Protein AF-A0A5N6T576-F1 (afdb_monomer_lite)

Foldseek 3Di:
DQWKKKKFWDPPCPVVCLVPAAFRWPADPRGDIAIAQDKDKTFTDHRDAFFKWKFKAADDDDDPPGGGTQGPRHGSPRMDIGHHHSPDDAGQWIKIKMADPVDRVRIDIIIIGMDIDRPDDDDDDDDDDDDDDDDDDDDDDDDDDDDDDDDDDDDDDDDDDDDDDDDDDDDDD

pLDDT: mean 70.19, std 22.9, range [29.81, 97.81]

Organism: Aspergillus pseudotamarii (NCBI:txid132259)

Radius of gyration: 26.58 Å; chains: 1; bounding box: 68×55×75 Å

Structure (mmCIF, N/CA/C/O backbone):
data_AF-A0A5N6T576-F1
#
_entry.id   AF-A0A5N6T576-F1
#
loop_
_atom_site.group_PDB
_atom_site.id
_atom_site.type_symbol
_atom_site.label_atom_id
_atom_site.label_alt_id
_atom_site.label_comp_id
_atom_site.label_asym_id
_atom_site.label_entity_id
_atom_site.label_seq_id
_atom_site.pdbx_PDB_ins_code
_atom_site.Cartn_x
_atom_site.Cartn_y
_atom_site.Cartn_z
_atom_site.occupancy
_atom_site.B_iso_or_equiv
_atom_site.auth_seq_id
_atom_site.auth_comp_id
_atom_site.auth_asym_id
_atom_site.auth_atom_id
_atom_site.pdbx_PDB_model_num
ATOM 1 N N . MET A 1 1 ? -21.303 -3.692 16.962 1.00 51.97 1 MET A N 1
ATOM 2 C CA . MET A 1 1 ? -20.398 -2.566 17.290 1.00 51.97 1 MET A CA 1
ATOM 3 C C . MET A 1 1 ? -19.425 -2.438 16.129 1.00 51.97 1 MET A C 1
ATOM 5 O O . MET A 1 1 ? -19.018 -3.479 15.629 1.00 51.97 1 MET A O 1
ATOM 9 N N . ARG A 1 2 ? -19.101 -1.227 15.664 1.00 56.03 2 ARG A N 1
ATOM 10 C CA . ARG A 1 2 ? -17.997 -1.011 14.716 1.00 56.03 2 ARG A CA 1
ATOM 11 C C . ARG A 1 2 ? -16.812 -0.539 15.555 1.00 56.03 2 ARG A C 1
ATOM 13 O O . ARG A 1 2 ? -16.940 0.480 16.224 1.00 56.03 2 ARG A O 1
ATOM 20 N N . SER A 1 3 ? -15.733 -1.312 15.598 1.00 61.41 3 SER A N 1
ATOM 21 C CA . SER A 1 3 ? -14.489 -0.869 16.229 1.00 61.41 3 SER A CA 1
ATOM 22 C C . SER A 1 3 ? -13.732 -0.035 15.208 1.00 61.41 3 SER A C 1
ATOM 24 O O . SER A 1 3 ? -13.506 -0.521 14.104 1.00 61.41 3 SER A O 1
ATOM 26 N N . VAL A 1 4 ? -13.369 1.197 15.558 1.00 69.38 4 VAL A N 1
ATOM 27 C CA . VAL A 1 4 ? -12.558 2.044 14.680 1.00 69.38 4 VAL A CA 1
ATOM 28 C C . VAL A 1 4 ? -11.088 1.778 14.978 1.00 69.38 4 VAL A C 1
ATOM 30 O O . VAL A 1 4 ? -10.667 1.765 16.141 1.00 69.38 4 VAL A O 1
ATOM 33 N N . PHE A 1 5 ? -10.321 1.516 13.926 1.00 80.88 5 PHE A N 1
ATOM 34 C CA . PHE A 1 5 ? -8.906 1.199 14.009 1.00 80.88 5 PHE A CA 1
ATOM 35 C C . PHE A 1 5 ? -8.109 2.177 13.152 1.00 80.88 5 PHE A C 1
ATOM 37 O O . PHE A 1 5 ? -8.369 2.314 11.955 1.00 80.88 5 PHE A O 1
ATOM 44 N N . TYR A 1 6 ? -7.136 2.827 13.788 1.00 82.62 6 TYR A N 1
ATOM 4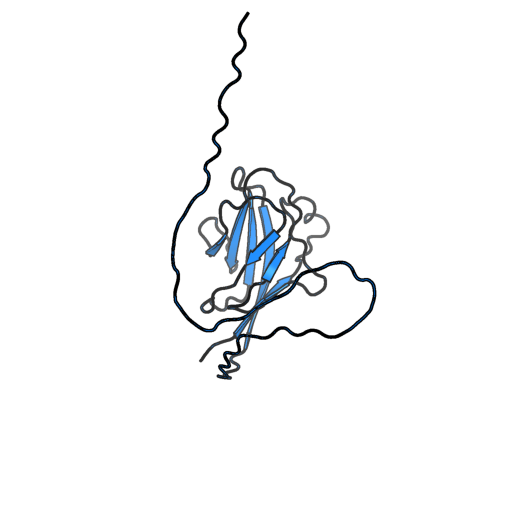5 C CA . TYR A 1 6 ? -6.216 3.758 13.160 1.00 82.62 6 TYR A CA 1
ATOM 46 C C . TYR A 1 6 ? -4.833 3.128 13.040 1.00 82.62 6 TYR A C 1
ATOM 48 O O . TYR A 1 6 ? -4.267 2.646 14.025 1.00 82.62 6 TYR A O 1
ATOM 56 N N . LEU A 1 7 ? -4.279 3.169 11.833 1.00 83.81 7 LEU A N 1
ATOM 57 C CA . LEU A 1 7 ? -2.895 2.801 11.552 1.00 83.81 7 LEU A CA 1
ATOM 58 C C . LEU A 1 7 ? -2.126 4.084 11.231 1.00 83.81 7 LEU A C 1
ATOM 60 O O . LEU A 1 7 ? -2.539 4.831 10.346 1.00 83.81 7 LEU A O 1
ATOM 64 N N . THR A 1 8 ? -1.042 4.362 11.957 1.00 86.19 8 THR A N 1
ATOM 65 C CA . THR A 1 8 ? -0.236 5.580 11.784 1.00 86.19 8 THR A CA 1
ATOM 66 C C . THR A 1 8 ? 1.151 5.238 11.249 1.00 86.19 8 THR A C 1
ATOM 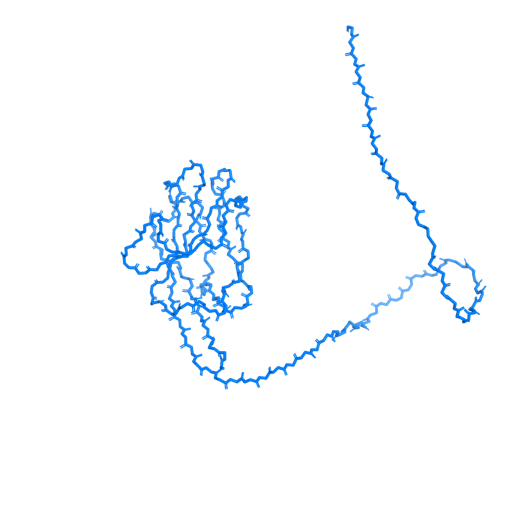68 O O . THR A 1 8 ? 1.982 4.699 11.977 1.00 86.19 8 THR A O 1
ATOM 71 N N . LEU A 1 9 ? 1.391 5.506 9.960 1.00 81.56 9 LEU A N 1
ATOM 72 C CA . LEU A 1 9 ? 2.644 5.191 9.259 1.00 81.56 9 LEU A CA 1
ATOM 73 C C . LEU A 1 9 ? 3.623 6.362 9.381 1.00 81.56 9 LEU A C 1
ATOM 75 O O . LEU A 1 9 ? 3.346 7.458 8.890 1.00 81.56 9 LEU A O 1
ATOM 79 N N . SER A 1 10 ? 4.777 6.106 9.991 1.00 75.88 10 SER A N 1
ATOM 80 C CA . SER A 1 10 ? 5.816 7.106 10.247 1.00 75.88 10 SER A CA 1
ATOM 81 C C . SER A 1 10 ? 7.075 6.814 9.437 1.00 75.88 10 SER A C 1
ATOM 83 O O . SER A 1 10 ? 7.440 5.657 9.222 1.00 75.88 10 SER A O 1
ATOM 85 N N . ALA A 1 11 ? 7.795 7.866 9.043 1.00 62.62 11 ALA A N 1
ATOM 86 C CA . ALA A 1 11 ? 9.124 7.720 8.465 1.00 62.62 11 ALA A CA 1
ATOM 87 C C . ALA A 1 11 ? 10.101 7.229 9.540 1.00 62.62 11 ALA A C 1
ATOM 89 O O . ALA A 1 11 ? 10.589 8.018 10.353 1.00 62.62 11 ALA A O 1
ATOM 90 N N . LEU A 1 12 ? 10.431 5.936 9.526 1.00 55.72 12 LEU A N 1
ATOM 91 C CA . LEU A 1 12 ? 11.568 5.417 10.282 1.00 55.72 12 LEU A CA 1
ATOM 92 C C . LEU A 1 12 ? 12.857 5.816 9.551 1.00 55.72 12 LEU A C 1
ATOM 94 O O . LEU A 1 12 ? 13.463 5.029 8.828 1.00 55.72 12 LEU A O 1
ATOM 98 N N . ALA A 1 13 ? 13.212 7.095 9.676 1.00 43.12 13 ALA A N 1
ATOM 99 C CA . ALA A 1 13 ? 14.240 7.750 8.882 1.00 43.12 13 ALA A CA 1
ATOM 100 C C . ALA A 1 13 ? 15.643 7.202 9.190 1.00 43.12 13 ALA A C 1
ATOM 102 O O . ALA A 1 13 ? 16.393 7.748 10.002 1.00 43.12 13 ALA A O 1
ATOM 103 N N . SER A 1 14 ? 16.033 6.143 8.481 1.00 40.00 14 SER A N 1
ATOM 104 C CA . SER A 1 14 ? 17.421 5.712 8.353 1.00 40.00 14 SER A CA 1
ATOM 105 C C . SER A 1 14 ? 18.179 6.756 7.521 1.00 40.00 14 SER A C 1
ATOM 107 O O . SER A 1 14 ? 18.375 6.611 6.318 1.00 40.00 14 SER A O 1
ATOM 109 N N . LEU A 1 15 ? 18.588 7.849 8.174 1.00 37.47 15 LEU A N 1
ATOM 110 C CA . LEU A 1 15 ? 19.042 9.126 7.588 1.00 37.47 15 LEU A CA 1
ATOM 111 C C . LEU A 1 15 ? 20.341 9.066 6.739 1.00 37.47 15 LEU A C 1
ATOM 113 O O . LEU A 1 15 ? 20.875 10.095 6.343 1.00 37.47 15 LEU A O 1
ATOM 117 N N . ALA A 1 16 ? 20.835 7.867 6.427 1.00 34.19 16 ALA A N 1
ATOM 118 C CA . ALA A 1 16 ? 21.898 7.610 5.450 1.00 34.19 16 ALA A CA 1
ATOM 119 C C . ALA A 1 16 ? 21.636 6.380 4.542 1.00 34.19 16 ALA A C 1
ATOM 121 O O . ALA A 1 16 ? 22.499 6.019 3.750 1.00 34.19 16 ALA A O 1
ATOM 122 N N . ALA A 1 17 ? 20.470 5.726 4.653 1.00 36.53 17 ALA A N 1
ATOM 123 C CA . ALA A 1 17 ? 20.112 4.506 3.916 1.00 36.53 17 ALA A CA 1
ATOM 124 C C . ALA A 1 17 ? 18.709 4.555 3.274 1.00 36.53 17 ALA A C 1
ATOM 126 O O . ALA A 1 17 ? 18.489 3.902 2.260 1.00 36.53 17 ALA A O 1
ATOM 127 N N . ALA A 1 18 ? 17.780 5.381 3.767 1.00 42.25 18 ALA A N 1
ATOM 128 C CA . ALA A 1 18 ? 16.469 5.593 3.135 1.00 42.25 18 ALA A CA 1
ATOM 129 C C . ALA A 1 18 ? 16.553 6.183 1.707 1.00 42.25 18 ALA A C 1
ATOM 131 O O . ALA A 1 18 ? 15.582 6.126 0.964 1.00 42.25 18 ALA A O 1
ATOM 132 N N . ALA A 1 19 ? 17.718 6.716 1.316 1.00 46.34 19 ALA A N 1
ATOM 133 C CA . ALA A 1 19 ? 18.026 7.169 -0.042 1.00 46.34 19 ALA A CA 1
ATOM 134 C C . ALA A 1 19 ? 18.679 6.084 -0.935 1.00 46.34 19 ALA A C 1
ATOM 136 O O . ALA A 1 19 ? 19.093 6.397 -2.047 1.00 46.34 19 ALA A O 1
ATOM 137 N N . THR A 1 20 ? 18.813 4.837 -0.456 1.00 54.75 20 THR A N 1
ATOM 138 C CA . THR A 1 20 ? 19.364 3.701 -1.228 1.00 54.75 20 THR A CA 1
ATOM 139 C C . THR A 1 20 ? 18.387 2.535 -1.404 1.00 54.75 20 THR A C 1
ATOM 141 O O . THR A 1 20 ? 18.703 1.599 -2.134 1.00 54.75 20 THR A O 1
ATOM 144 N N . GLY A 1 21 ? 17.230 2.572 -0.734 1.00 69.00 21 GLY A N 1
ATOM 145 C CA . GLY A 1 21 ? 16.143 1.616 -0.940 1.00 69.00 21 GLY A CA 1
ATOM 146 C C . GLY A 1 21 ? 15.335 1.954 -2.192 1.00 69.00 21 GLY A C 1
ATOM 147 O O . GLY A 1 21 ? 15.138 3.125 -2.519 1.00 69.00 21 GLY A O 1
ATOM 148 N N . ALA A 1 22 ? 14.862 0.925 -2.889 1.00 86.25 22 ALA A N 1
ATOM 149 C CA . ALA A 1 22 ? 14.029 1.091 -4.070 1.00 86.25 22 ALA A CA 1
ATOM 150 C C . ALA A 1 22 ? 12.614 1.542 -3.692 1.00 86.25 22 ALA A C 1
ATOM 152 O O . ALA A 1 22 ? 12.019 1.012 -2.754 1.00 86.25 22 ALA A O 1
ATOM 153 N N . ASN A 1 23 ? 12.053 2.471 -4.463 1.00 91.69 23 ASN A N 1
ATOM 154 C CA . ASN A 1 23 ? 10.698 2.996 -4.301 1.00 91.69 23 ASN A CA 1
ATOM 155 C C . ASN A 1 23 ? 10.411 3.629 -2.915 1.00 91.69 23 ASN A C 1
ATOM 157 O O . ASN A 1 23 ? 9.487 3.199 -2.220 1.00 91.69 23 ASN A O 1
ATOM 161 N N . PRO A 1 24 ? 11.195 4.631 -2.464 1.00 91.25 24 PRO A N 1
ATOM 162 C CA . PRO A 1 24 ? 11.072 5.179 -1.116 1.00 91.25 24 PRO A CA 1
ATOM 163 C C . PRO A 1 24 ? 9.775 5.979 -0.916 1.00 91.25 24 PRO A C 1
ATOM 165 O O . PRO A 1 24 ? 9.473 6.913 -1.662 1.00 91.25 24 PRO A O 1
ATOM 168 N N . PHE A 1 25 ? 9.017 5.633 0.130 1.00 90.56 25 PHE A N 1
ATOM 169 C CA . PHE A 1 25 ? 7.748 6.282 0.478 1.00 90.56 25 PHE A CA 1
ATOM 170 C C . PHE A 1 25 ? 7.911 7.768 0.832 1.00 90.56 25 PHE A C 1
ATOM 172 O O . PHE A 1 25 ? 8.721 8.132 1.688 1.00 90.56 25 PHE A O 1
ATOM 179 N N . ASN A 1 26 ? 7.064 8.627 0.258 1.00 90.62 26 ASN A N 1
ATOM 180 C CA . ASN A 1 26 ? 6.970 10.031 0.648 1.00 90.62 26 ASN A CA 1
ATOM 181 C C . ASN A 1 26 ? 6.024 10.134 1.857 1.00 90.62 26 ASN A C 1
ATOM 183 O O . ASN A 1 26 ? 4.811 10.272 1.708 1.00 90.62 26 ASN A O 1
ATOM 187 N N . ILE A 1 27 ? 6.558 10.006 3.071 1.00 87.56 27 ILE A N 1
ATOM 188 C CA . ILE A 1 27 ? 5.761 10.150 4.297 1.00 87.56 27 ILE A CA 1
ATOM 189 C C . ILE A 1 27 ? 5.507 11.648 4.589 1.00 87.56 27 ILE A C 1
ATOM 191 O O . ILE A 1 27 ? 6.475 12.412 4.597 1.00 87.56 27 ILE A O 1
ATOM 195 N N . PRO A 1 28 ? 4.258 12.088 4.860 1.00 85.44 28 PRO A N 1
ATOM 196 C CA . PRO A 1 28 ? 3.965 13.454 5.309 1.00 85.44 28 PRO A CA 1
ATOM 197 C C . PRO A 1 28 ? 4.624 13.806 6.652 1.00 85.44 28 PRO A C 1
ATOM 199 O O . PRO A 1 28 ? 5.025 12.926 7.414 1.00 85.44 28 PRO A O 1
ATOM 202 N N . SER A 1 29 ? 4.678 15.098 6.988 1.00 83.62 29 SER A N 1
ATOM 203 C CA . SER A 1 29 ? 5.221 15.608 8.261 1.00 83.62 29 SER A CA 1
ATOM 204 C C . SER A 1 29 ? 4.549 15.011 9.505 1.00 83.62 29 SER A C 1
ATOM 206 O O . SER A 1 29 ? 5.204 14.744 10.509 1.00 83.62 29 SER A O 1
ATOM 208 N N . GLU A 1 30 ? 3.244 14.790 9.418 1.00 82.44 30 GLU A N 1
ATOM 209 C CA . GLU A 1 30 ? 2.362 14.198 10.421 1.00 82.44 30 GLU A CA 1
ATOM 210 C C . GLU A 1 30 ? 2.243 12.664 10.305 1.00 82.44 30 GLU A C 1
ATOM 212 O O . GLU A 1 30 ? 1.500 12.040 11.064 1.00 82.44 30 GLU A O 1
ATOM 217 N N . GLY A 1 31 ? 2.976 12.044 9.373 1.00 85.75 31 GLY A N 1
ATOM 218 C CA . GLY A 1 31 ? 2.778 10.652 8.973 1.00 85.75 31 GLY A CA 1
ATOM 219 C C . GLY A 1 31 ? 1.551 10.463 8.076 1.00 85.75 31 GLY A C 1
ATOM 220 O O . GLY A 1 31 ? 0.875 11.416 7.693 1.00 85.75 31 GLY A O 1
ATOM 221 N N . TYR A 1 32 ? 1.231 9.212 7.751 1.00 86.19 32 TYR A N 1
ATOM 222 C CA . TYR A 1 32 ? -0.109 8.868 7.263 1.00 86.19 32 TYR A CA 1
ATOM 223 C C . TYR A 1 32 ? -0.970 8.378 8.420 1.00 86.19 32 TYR A C 1
ATOM 225 O O . TYR A 1 32 ? -0.485 7.627 9.264 1.00 86.19 32 TYR A O 1
ATOM 233 N N . SER A 1 33 ? -2.258 8.715 8.405 1.00 89.25 33 SER A N 1
ATOM 234 C CA . SER A 1 33 ? -3.274 8.104 9.267 1.00 89.25 33 SER A CA 1
ATOM 235 C C . SER A 1 33 ? -4.312 7.401 8.399 1.00 89.25 33 SER A C 1
ATOM 237 O O . SER A 1 33 ? -4.984 8.054 7.608 1.00 89.25 33 SER A O 1
ATOM 239 N N . PHE A 1 34 ? -4.442 6.084 8.549 1.00 89.75 34 PHE A N 1
ATOM 240 C CA . PHE A 1 34 ? -5.431 5.271 7.840 1.00 89.75 34 PHE A CA 1
ATOM 241 C C . PHE A 1 34 ? -6.564 4.889 8.799 1.00 89.75 34 PHE A C 1
ATOM 243 O O . PHE A 1 34 ? -6.288 4.285 9.838 1.00 89.75 34 PHE A O 1
ATOM 250 N N . GLU A 1 35 ? -7.819 5.179 8.447 1.00 90.25 35 GLU A N 1
ATOM 251 C CA . GLU A 1 35 ? -9.002 4.676 9.163 1.00 90.25 35 GLU A CA 1
ATOM 252 C C . GLU A 1 35 ? -9.577 3.445 8.444 1.00 90.25 35 GLU A C 1
ATOM 254 O O . GLU A 1 35 ? -9.740 3.430 7.224 1.00 90.25 35 GLU A O 1
ATOM 259 N N . THR A 1 36 ? -9.893 2.379 9.182 1.00 89.25 36 THR A N 1
ATOM 260 C CA . THR A 1 36 ? -10.462 1.158 8.587 1.00 89.25 36 THR A CA 1
ATOM 261 C C . THR A 1 36 ? -11.835 1.381 7.959 1.00 89.25 36 THR A C 1
ATOM 263 O O . THR A 1 36 ? -12.809 1.653 8.661 1.00 89.25 36 THR A O 1
ATOM 266 N N . GLY A 1 37 ? -11.930 1.135 6.653 1.00 90.25 37 GLY A N 1
ATOM 267 C CA . GLY A 1 37 ? -13.111 1.383 5.828 1.00 90.25 37 GLY A CA 1
ATOM 268 C C . GLY A 1 37 ? -12.981 2.609 4.924 1.00 90.25 37 GLY A C 1
ATOM 269 O O . GLY A 1 37 ? -13.662 2.650 3.903 1.00 90.25 37 GLY A O 1
ATOM 270 N N . GLU A 1 38 ? -12.066 3.533 5.229 1.00 91.75 38 GLU A N 1
ATOM 271 C CA . GLU A 1 38 ? -11.853 4.761 4.459 1.00 91.75 38 GLU A CA 1
ATOM 272 C C . GLU A 1 38 ? -10.635 4.652 3.520 1.00 91.75 38 GLU A C 1
ATOM 274 O O . GLU A 1 38 ? -9.664 3.955 3.830 1.00 91.75 38 GLU A O 1
ATOM 279 N N . PRO A 1 39 ? -10.658 5.295 2.339 1.00 95.38 39 PRO A N 1
ATOM 280 C CA . PRO A 1 39 ? -9.517 5.334 1.432 1.00 95.38 39 PRO A CA 1
ATOM 281 C C . PRO A 1 39 ? -8.431 6.301 1.924 1.00 95.38 39 PRO A C 1
ATOM 283 O O . PRO A 1 39 ? -8.705 7.406 2.385 1.00 95.38 39 PRO A O 1
ATOM 286 N N . THR A 1 40 ? -7.166 5.924 1.764 1.00 94.75 40 THR A N 1
ATOM 287 C CA . THR A 1 40 ? -6.009 6.798 1.999 1.00 94.75 40 THR A CA 1
ATOM 288 C C . THR A 1 40 ? -4.943 6.519 0.945 1.00 94.75 40 THR A C 1
ATOM 290 O O . THR A 1 40 ? -4.638 5.368 0.630 1.00 94.75 40 THR A O 1
ATOM 293 N N . THR A 1 41 ? -4.386 7.577 0.364 1.00 95.88 41 THR A N 1
ATOM 294 C CA . THR A 1 41 ? -3.427 7.474 -0.741 1.00 95.88 41 THR A CA 1
ATOM 295 C C . THR A 1 41 ? -2.000 7.421 -0.220 1.00 95.88 41 THR A C 1
ATOM 297 O O . THR A 1 41 ? -1.516 8.407 0.317 1.00 95.88 41 THR A O 1
ATOM 300 N N . LEU A 1 42 ? -1.330 6.286 -0.420 1.00 94.06 42 LEU A N 1
ATOM 301 C CA . LEU A 1 42 ? 0.121 6.142 -0.299 1.00 94.06 42 LEU A CA 1
ATOM 302 C C . LEU A 1 42 ? 0.806 6.832 -1.489 1.00 94.06 42 LEU A C 1
ATOM 304 O O . LEU A 1 42 ? 0.318 6.735 -2.621 1.00 94.06 42 LEU A O 1
ATOM 308 N N . THR A 1 43 ? 1.960 7.455 -1.256 1.00 94.38 43 THR A N 1
ATOM 309 C CA . THR A 1 43 ? 2.880 7.934 -2.301 1.00 94.38 43 THR A CA 1
ATOM 310 C C . THR A 1 43 ? 4.326 7.518 -2.027 1.00 94.38 43 THR A C 1
ATOM 312 O O . THR A 1 43 ? 4.737 7.314 -0.880 1.00 94.38 43 THR A O 1
ATOM 315 N N . TRP A 1 44 ? 5.093 7.345 -3.101 1.00 94.31 44 TRP A N 1
ATOM 316 C CA . TRP A 1 44 ? 6.513 7.000 -3.100 1.00 94.31 44 TRP A CA 1
ATOM 317 C C . TRP A 1 44 ? 7.190 7.532 -4.369 1.00 94.31 44 TRP A C 1
ATOM 319 O O . TRP A 1 44 ? 6.534 7.733 -5.389 1.00 94.31 44 TRP A O 1
ATOM 329 N N . GLU A 1 45 ? 8.508 7.714 -4.336 1.00 93.69 45 GLU A N 1
ATOM 330 C CA . GLU A 1 45 ? 9.284 8.041 -5.539 1.00 93.69 45 GLU A CA 1
ATOM 331 C C . GLU A 1 45 ? 9.480 6.762 -6.380 1.00 93.69 45 GLU A C 1
ATOM 333 O O . GLU A 1 45 ? 10.083 5.817 -5.871 1.00 93.69 45 GLU A O 1
ATOM 338 N N . PRO A 1 46 ? 8.987 6.654 -7.628 1.00 94.56 46 PRO A N 1
ATOM 339 C CA . PRO A 1 46 ? 9.060 5.413 -8.404 1.00 94.56 46 PRO A CA 1
ATOM 340 C C . PRO A 1 46 ? 10.444 5.234 -9.053 1.00 94.56 46 PRO A C 1
ATOM 342 O O . PRO A 1 46 ? 10.659 5.573 -10.215 1.00 94.56 46 PRO A O 1
ATOM 345 N N . THR A 1 47 ? 11.406 4.696 -8.298 1.00 94.25 47 THR A N 1
ATOM 346 C CA . THR A 1 47 ? 12.808 4.572 -8.740 1.00 94.25 47 THR A CA 1
ATOM 347 C C . THR A 1 47 ? 13.097 3.347 -9.610 1.00 94.25 47 THR A C 1
ATOM 349 O O . THR A 1 47 ? 14.172 3.288 -10.204 1.00 94.25 47 THR A O 1
ATOM 352 N N . THR A 1 48 ? 12.191 2.363 -9.687 1.00 92.69 48 THR A N 1
ATOM 353 C CA . THR A 1 48 ? 12.407 1.113 -10.446 1.00 92.69 48 THR A CA 1
ATOM 354 C C . THR A 1 48 ? 11.408 0.926 -11.591 1.00 92.69 48 THR A C 1
ATOM 356 O O . THR A 1 48 ? 10.337 1.532 -11.618 1.00 92.69 48 THR A O 1
ATOM 359 N N . SER A 1 49 ? 11.762 0.110 -12.586 1.00 91.69 49 SER A N 1
ATOM 360 C CA . SER A 1 49 ? 10.906 -0.168 -13.753 1.00 91.69 49 SER A CA 1
ATOM 361 C C . SER A 1 49 ? 9.997 -1.381 -13.526 1.00 91.69 49 SER A C 1
ATOM 363 O O . SER A 1 49 ? 10.260 -2.191 -12.646 1.00 91.69 49 SER A O 1
ATOM 365 N N . GLY A 1 50 ? 8.946 -1.535 -14.337 1.00 93.69 50 GLY A N 1
ATOM 366 C CA . GLY A 1 50 ? 8.041 -2.689 -14.260 1.00 93.69 50 GLY A CA 1
ATOM 367 C C . GLY A 1 50 ? 6.888 -2.491 -13.272 1.00 93.69 50 GLY A C 1
ATOM 368 O O . GLY A 1 50 ? 6.299 -1.404 -13.201 1.00 93.69 50 GLY A O 1
ATOM 369 N N . THR A 1 51 ? 6.530 -3.552 -12.545 1.00 97.31 51 THR A N 1
ATOM 370 C CA . THR A 1 51 ? 5.463 -3.528 -11.533 1.00 97.31 51 THR A CA 1
ATOM 371 C C . THR A 1 51 ? 5.997 -3.683 -10.114 1.00 97.31 51 THR A C 1
ATOM 373 O O . THR A 1 51 ? 7.100 -4.177 -9.877 1.00 97.31 51 THR A O 1
ATOM 376 N N . VAL A 1 52 ? 5.188 -3.236 -9.158 1.00 97.19 52 VAL A N 1
ATOM 377 C CA . VAL A 1 52 ? 5.449 -3.362 -7.725 1.00 97.19 52 VAL A CA 1
ATOM 378 C C . VAL A 1 52 ? 4.298 -4.081 -7.027 1.00 97.19 52 VAL A C 1
ATOM 380 O O . VAL A 1 52 ? 3.138 -4.040 -7.457 1.00 97.19 52 VAL A O 1
ATOM 383 N N . THR A 1 53 ? 4.619 -4.699 -5.895 1.00 96.25 53 THR A N 1
ATOM 384 C CA . THR A 1 53 ? 3.652 -5.283 -4.966 1.00 96.25 53 THR A CA 1
ATOM 385 C C . THR A 1 53 ? 3.763 -4.580 -3.611 1.00 96.25 53 THR A C 1
ATOM 387 O O . THR A 1 53 ? 4.855 -4.362 -3.089 1.00 96.25 53 THR A O 1
ATOM 390 N N . LEU A 1 54 ? 2.609 -4.215 -3.044 1.00 95.31 54 LEU A N 1
ATOM 391 C CA . LEU A 1 54 ? 2.463 -3.610 -1.720 1.00 95.31 54 LEU A CA 1
ATOM 392 C C . LEU A 1 54 ? 1.962 -4.666 -0.730 1.00 95.31 54 LEU A C 1
ATOM 394 O O . LEU A 1 54 ? 0.942 -5.323 -0.971 1.00 95.31 54 LEU A O 1
ATOM 398 N N . LYS A 1 55 ? 2.632 -4.808 0.416 1.00 93.56 55 LYS A N 1
ATOM 399 C CA . LYS A 1 55 ? 2.295 -5.805 1.441 1.00 93.56 55 LYS A CA 1
ATOM 400 C C . LYS A 1 55 ? 2.283 -5.200 2.844 1.00 93.56 55 LYS A C 1
ATOM 402 O O . LYS A 1 55 ? 3.192 -4.477 3.234 1.00 93.56 55 LYS A O 1
ATOM 407 N N . LEU A 1 56 ? 1.252 -5.533 3.616 1.00 93.31 56 LEU A N 1
ATOM 408 C CA . LEU A 1 56 ? 1.121 -5.203 5.031 1.00 93.31 56 LEU A CA 1
ATOM 409 C C . LEU A 1 56 ? 1.653 -6.371 5.873 1.00 93.31 56 LEU A C 1
ATOM 411 O O . LEU A 1 56 ? 0.969 -7.385 6.016 1.00 93.31 56 LEU A O 1
ATOM 415 N N . GLN A 1 57 ? 2.857 -6.254 6.425 1.00 91.69 57 GLN A N 1
ATOM 416 C CA . GLN A 1 57 ? 3.431 -7.222 7.370 1.00 91.69 57 GLN A CA 1
ATOM 417 C C . GLN A 1 57 ? 3.247 -6.768 8.833 1.00 91.69 57 GLN A C 1
ATOM 419 O O . GLN A 1 57 ? 2.847 -5.631 9.081 1.00 91.69 57 GLN A O 1
ATOM 424 N N . TRP A 1 58 ? 3.501 -7.649 9.811 1.00 89.12 58 TRP A N 1
ATOM 425 C CA . TRP A 1 58 ? 3.404 -7.316 11.243 1.00 89.12 58 TRP A CA 1
ATOM 426 C C . TRP A 1 58 ? 4.276 -8.196 12.155 1.00 89.12 58 TRP A C 1
ATOM 428 O O . TRP A 1 58 ? 4.452 -9.391 11.902 1.00 89.12 58 TRP A O 1
ATOM 438 N N . GLY A 1 59 ? 4.752 -7.624 13.265 1.00 82.19 59 GLY A N 1
ATOM 439 C CA . GLY A 1 59 ? 5.572 -8.294 14.285 1.00 82.19 59 GLY A CA 1
ATOM 440 C C . GLY A 1 59 ? 7.079 -8.353 13.982 1.00 82.19 59 GLY A C 1
ATOM 441 O O . GLY A 1 59 ? 7.579 -7.688 13.083 1.00 82.19 59 GLY A O 1
ATOM 442 N N . ALA A 1 60 ? 7.824 -9.156 14.751 1.00 75.31 60 ALA A N 1
ATOM 443 C CA . ALA A 1 60 ? 9.295 -9.120 14.769 1.00 75.31 60 ALA A CA 1
ATOM 444 C C . ALA A 1 60 ? 10.015 -9.962 13.691 1.00 75.31 60 ALA A C 1
ATOM 446 O O . ALA A 1 60 ? 11.224 -9.819 13.525 1.00 75.31 60 ALA A O 1
ATOM 447 N N . VAL A 1 61 ? 9.317 -10.857 12.979 1.00 75.19 61 VAL A N 1
ATOM 448 C CA . VAL A 1 61 ? 9.916 -11.729 11.946 1.00 75.19 61 VAL A CA 1
ATOM 449 C C . VAL A 1 61 ? 9.133 -11.599 10.643 1.00 75.19 61 VAL A C 1
ATOM 451 O O . VAL A 1 61 ? 8.079 -12.212 10.458 1.00 75.19 61 VAL A O 1
ATOM 454 N N . MET A 1 62 ? 9.667 -10.782 9.737 1.00 76.44 62 MET A N 1
ATOM 455 C CA . MET A 1 62 ? 9.159 -10.625 8.375 1.00 76.44 62 MET A CA 1
ATOM 456 C C . MET A 1 62 ? 9.584 -11.828 7.529 1.00 76.44 62 MET A C 1
ATOM 458 O O . MET A 1 62 ? 10.709 -12.310 7.649 1.00 76.44 62 MET A O 1
ATOM 462 N N . THR A 1 63 ? 8.701 -12.311 6.656 1.00 71.38 63 THR A N 1
ATOM 463 C CA . THR A 1 63 ? 9.039 -13.335 5.651 1.00 71.38 63 THR A CA 1
ATOM 464 C C . THR A 1 63 ? 8.291 -13.039 4.355 1.00 71.38 63 THR A C 1
ATOM 466 O O . THR A 1 63 ? 7.267 -12.352 4.374 1.00 71.38 63 THR A O 1
ATOM 469 N N . ALA A 1 64 ? 8.746 -13.588 3.225 1.00 67.56 64 ALA A N 1
ATOM 470 C CA . ALA A 1 64 ? 8.042 -13.454 1.946 1.00 67.56 64 ALA A CA 1
ATOM 471 C C . ALA A 1 64 ? 6.556 -13.860 2.059 1.00 67.56 64 ALA A C 1
ATOM 473 O O . ALA A 1 64 ? 5.680 -13.146 1.572 1.00 67.56 64 ALA A O 1
ATOM 474 N N . ASN A 1 65 ? 6.277 -14.939 2.798 1.00 71.81 65 ASN A N 1
ATOM 475 C CA . ASN A 1 65 ? 4.947 -15.506 3.031 1.00 71.81 65 ASN A CA 1
ATOM 476 C C . ASN A 1 65 ? 4.179 -14.871 4.211 1.00 71.81 65 ASN A C 1
ATOM 478 O O . ASN A 1 65 ? 3.014 -15.207 4.418 1.00 71.81 65 ASN A O 1
ATOM 482 N N . SER A 1 66 ? 4.805 -13.984 4.993 1.00 79.31 66 SER A N 1
ATOM 483 C CA . SER A 1 66 ? 4.166 -13.261 6.101 1.00 79.31 66 SER A CA 1
ATOM 484 C C . SER A 1 66 ? 3.429 -12.015 5.604 1.00 79.31 66 SER A C 1
ATOM 486 O O . SER A 1 66 ? 3.883 -11.343 4.676 1.00 79.31 66 SER A O 1
ATOM 488 N N . GLY A 1 67 ? 2.339 -11.657 6.287 1.00 86.50 67 GLY A N 1
ATOM 489 C CA . GLY A 1 67 ? 1.561 -10.445 6.023 1.00 86.50 67 GLY A CA 1
ATOM 490 C C . GLY A 1 67 ? 0.324 -10.660 5.146 1.00 86.50 67 GLY A C 1
ATOM 491 O O . GLY A 1 67 ? -0.089 -11.787 4.880 1.00 86.50 67 GLY A O 1
ATOM 492 N N . THR A 1 68 ? -0.256 -9.551 4.693 1.00 91.44 68 THR A N 1
ATOM 493 C CA . THR A 1 68 ? -1.411 -9.483 3.788 1.00 91.44 68 THR A CA 1
ATOM 494 C C . THR A 1 68 ? -1.060 -8.588 2.604 1.00 91.44 68 THR A C 1
ATOM 496 O O . THR A 1 68 ? -0.633 -7.452 2.795 1.00 91.44 68 THR A O 1
ATOM 499 N N . THR A 1 69 ? -1.259 -9.058 1.374 1.00 94.50 69 THR A N 1
ATOM 500 C CA . THR A 1 69 ? -1.108 -8.228 0.169 1.00 94.50 69 THR A CA 1
ATOM 501 C C . THR A 1 69 ? -2.121 -7.077 0.176 1.00 94.50 69 THR A C 1
ATOM 503 O O . THR A 1 69 ? -3.321 -7.317 0.276 1.00 94.50 69 THR A O 1
ATOM 506 N N . ILE A 1 70 ? -1.636 -5.839 0.049 1.00 95.44 70 ILE A N 1
ATOM 507 C CA . ILE A 1 70 ? -2.452 -4.633 -0.165 1.00 95.44 70 ILE A CA 1
ATOM 508 C C . ILE A 1 70 ? -2.837 -4.544 -1.646 1.00 95.44 70 ILE A C 1
ATOM 510 O O . ILE A 1 70 ? -4.009 -4.411 -1.988 1.00 95.44 70 ILE A O 1
ATOM 514 N N . ALA A 1 71 ? -1.834 -4.651 -2.518 1.00 96.69 71 ALA A N 1
ATOM 515 C CA . ALA A 1 71 ? -1.958 -4.630 -3.969 1.00 96.69 71 ALA A CA 1
ATOM 516 C C . ALA A 1 71 ? -0.811 -5.446 -4.570 1.00 96.69 71 ALA A C 1
ATOM 518 O O . ALA A 1 71 ? 0.259 -5.512 -3.972 1.00 96.69 71 ALA A O 1
ATOM 519 N N . LYS A 1 72 ? -1.008 -6.062 -5.736 1.00 96.44 72 LYS A N 1
ATOM 520 C CA . LYS A 1 72 ? 0.029 -6.861 -6.405 1.00 96.44 72 LYS A CA 1
ATOM 521 C C . LYS A 1 72 ? 0.077 -6.592 -7.900 1.00 96.44 72 LYS A C 1
ATOM 523 O O . LYS A 1 72 ? -0.978 -6.433 -8.510 1.00 96.44 72 LYS A O 1
ATOM 528 N N . ASN A 1 73 ? 1.278 -6.617 -8.473 1.00 96.69 73 ASN A N 1
ATOM 529 C CA . ASN A 1 73 ? 1.522 -6.367 -9.897 1.00 96.69 73 ASN A CA 1
ATOM 530 C C . ASN A 1 73 ? 0.874 -5.061 -10.394 1.00 96.69 73 ASN A C 1
ATOM 532 O O . ASN A 1 73 ? 0.295 -5.014 -11.479 1.00 96.69 73 ASN A O 1
ATOM 536 N N . ILE A 1 74 ? 0.942 -4.003 -9.576 1.00 97.81 74 ILE A N 1
ATOM 537 C CA . ILE A 1 74 ? 0.493 -2.663 -9.971 1.00 97.81 74 ILE A CA 1
ATOM 538 C C . ILE A 1 74 ? 1.628 -1.937 -10.697 1.00 97.81 74 ILE A C 1
ATOM 540 O O . ILE A 1 74 ? 2.801 -2.146 -10.392 1.00 97.81 74 ILE A O 1
ATOM 544 N N . ALA A 1 75 ? 1.292 -1.079 -11.661 1.00 97.44 75 ALA A N 1
ATOM 545 C CA . ALA A 1 75 ? 2.285 -0.226 -12.309 1.00 97.44 75 ALA A CA 1
ATOM 546 C C . ALA A 1 75 ? 3.004 0.643 -11.263 1.00 97.44 75 ALA A C 1
ATOM 548 O O . ALA A 1 75 ? 2.369 1.122 -10.322 1.00 97.44 75 ALA A O 1
ATOM 549 N N . ASN A 1 76 ? 4.310 0.868 -11.431 1.00 96.69 76 ASN A N 1
ATOM 550 C CA . ASN A 1 76 ? 5.087 1.684 -10.500 1.00 96.69 76 ASN A CA 1
ATOM 551 C C . ASN A 1 76 ? 4.820 3.195 -10.688 1.00 96.69 76 ASN A C 1
ATOM 553 O O . ASN A 1 76 ? 5.664 3.942 -11.171 1.00 96.69 76 ASN A O 1
ATOM 557 N N . SER A 1 77 ? 3.607 3.646 -10.361 1.00 96.56 77 SER A N 1
ATOM 558 C CA . SER A 1 77 ? 3.112 5.008 -10.621 1.00 96.56 77 SER A CA 1
ATOM 559 C C . SER A 1 77 ? 3.386 6.021 -9.501 1.00 96.56 77 SER A C 1
ATOM 561 O O . SER A 1 77 ? 2.801 7.101 -9.510 1.00 96.56 77 SER A O 1
ATOM 563 N N . GLY A 1 78 ? 4.209 5.673 -8.507 1.00 95.81 78 GLY A N 1
ATOM 564 C CA . GLY A 1 78 ? 4.514 6.532 -7.354 1.00 95.81 78 GLY A CA 1
ATOM 565 C C . GLY A 1 78 ? 3.341 6.781 -6.395 1.00 95.81 78 GLY A C 1
ATOM 566 O O . GLY A 1 78 ? 3.440 7.603 -5.485 1.00 95.81 78 GLY A O 1
ATOM 567 N N . SER A 1 79 ? 2.197 6.115 -6.591 1.00 96.31 79 SER A N 1
ATOM 568 C CA . SER A 1 79 ? 1.015 6.291 -5.747 1.00 96.31 79 SER A CA 1
ATOM 569 C C . SER A 1 79 ? 0.024 5.128 -5.837 1.00 96.31 79 SER A C 1
ATOM 571 O O . SER A 1 79 ? -0.157 4.540 -6.905 1.00 96.31 79 SER A O 1
ATOM 573 N N . PHE A 1 80 ? -0.642 4.826 -4.716 1.00 97.69 80 PHE A N 1
ATOM 574 C CA . PHE A 1 80 ? -1.730 3.851 -4.617 1.00 97.69 80 PHE A CA 1
ATOM 575 C C . PHE A 1 80 ? -2.722 4.224 -3.503 1.00 97.69 80 PHE A C 1
ATOM 577 O O . PHE A 1 80 ? -2.326 4.454 -2.361 1.00 97.69 80 PHE A O 1
ATOM 584 N N . THR A 1 81 ? -4.023 4.231 -3.801 1.00 97.31 81 THR A N 1
ATOM 585 C CA . THR A 1 81 ? -5.075 4.437 -2.791 1.00 97.31 81 THR A CA 1
ATOM 586 C C . THR A 1 81 ? -5.471 3.113 -2.146 1.00 97.31 81 THR A C 1
ATOM 588 O O . THR A 1 81 ? -6.068 2.253 -2.790 1.00 97.31 81 THR A O 1
ATOM 591 N N . TRP A 1 82 ? -5.169 2.961 -0.856 1.00 95.50 82 TRP A N 1
ATOM 592 C CA . TRP A 1 82 ? -5.535 1.793 -0.059 1.00 95.50 82 TRP A CA 1
ATOM 593 C C . TRP A 1 82 ? -6.711 2.107 0.870 1.00 95.50 82 TRP A C 1
ATOM 595 O O . TRP A 1 82 ? -6.710 3.120 1.563 1.00 95.50 82 TRP A O 1
ATOM 605 N N . THR A 1 83 ? -7.687 1.202 0.926 1.00 95.25 83 THR A N 1
ATOM 606 C CA . THR A 1 83 ? -8.725 1.175 1.964 1.00 95.25 83 THR A CA 1
ATOM 607 C C . THR A 1 83 ? -8.434 0.009 2.913 1.00 95.25 83 THR A C 1
ATOM 609 O O . THR A 1 83 ? -8.572 -1.148 2.494 1.00 95.25 83 THR A O 1
ATOM 612 N N . PRO A 1 84 ? -8.033 0.246 4.177 1.00 91.81 84 PRO A N 1
ATOM 613 C CA . PRO A 1 84 ? -7.810 -0.836 5.128 1.00 91.81 84 PRO A CA 1
ATOM 614 C C . PRO A 1 84 ? -9.138 -1.539 5.450 1.00 91.81 84 PRO A C 1
ATOM 616 O O . PRO A 1 84 ? -10.138 -0.864 5.707 1.00 91.81 84 PRO A O 1
ATOM 619 N N . PRO A 1 85 ? -9.196 -2.882 5.464 1.00 90.50 85 PRO A N 1
ATOM 620 C CA . PRO A 1 85 ? -10.451 -3.595 5.678 1.00 90.50 85 PRO A CA 1
ATOM 621 C C . PRO A 1 85 ? -10.992 -3.383 7.100 1.00 90.50 85 PRO A C 1
ATOM 623 O O . PRO A 1 85 ? -10.244 -3.414 8.074 1.00 90.50 85 PRO A O 1
ATOM 626 N N . ALA A 1 86 ? -12.317 -3.261 7.236 1.00 87.00 86 ALA A N 1
ATOM 627 C CA . ALA A 1 86 ? -13.020 -3.033 8.512 1.00 87.00 86 ALA A CA 1
ATOM 628 C C . ALA A 1 86 ? -12.835 -4.140 9.577 1.00 87.00 86 ALA A C 1
ATOM 630 O O . ALA A 1 86 ? -13.271 -3.990 10.716 1.00 87.00 86 ALA A O 1
ATOM 631 N N . ASN A 1 87 ? -12.214 -5.261 9.205 1.00 85.50 87 ASN A N 1
ATOM 632 C CA . ASN A 1 87 ? -11.867 -6.386 10.071 1.00 85.50 87 ASN A CA 1
ATOM 633 C C . ASN A 1 87 ? -10.342 -6.590 10.210 1.00 85.50 87 ASN A C 1
ATOM 635 O O . ASN A 1 87 ? -9.907 -7.691 10.557 1.00 85.50 87 ASN A O 1
ATOM 639 N N . LEU A 1 88 ? -9.531 -5.568 9.905 1.00 85.94 88 LEU A N 1
ATOM 640 C CA . LEU A 1 88 ? -8.092 -5.581 10.166 1.00 85.94 88 LEU A CA 1
ATOM 641 C C . LEU A 1 88 ? -7.844 -5.784 11.671 1.00 85.94 88 LEU A C 1
ATOM 643 O O . LEU A 1 88 ? -8.464 -5.138 12.514 1.00 85.94 88 LEU A O 1
ATOM 647 N N . ALA A 1 89 ? -6.966 -6.726 12.014 1.00 83.06 89 ALA A N 1
ATOM 648 C CA . ALA A 1 89 ? -6.665 -7.039 13.406 1.00 83.06 89 ALA A CA 1
ATOM 649 C C . ALA A 1 89 ? -5.791 -5.948 14.043 1.00 83.06 89 ALA A C 1
ATOM 651 O O . ALA A 1 89 ? -4.931 -5.374 13.386 1.00 83.06 89 ALA A O 1
ATOM 652 N N . ALA A 1 90 ? -5.917 -5.729 15.352 1.00 79.38 90 ALA A N 1
ATOM 653 C CA . ALA A 1 90 ? -4.930 -4.926 16.064 1.00 79.38 90 ALA A CA 1
ATOM 654 C C . ALA A 1 90 ? -3.605 -5.704 16.203 1.00 79.38 90 ALA A C 1
ATOM 656 O O . ALA A 1 90 ? -3.575 -6.800 16.775 1.00 79.38 90 ALA A O 1
ATOM 657 N N . LYS A 1 91 ? -2.511 -5.134 15.685 1.00 83.81 91 LYS A N 1
ATOM 658 C CA . LYS A 1 91 ? -1.122 -5.594 15.852 1.00 83.81 91 LYS A CA 1
ATOM 659 C C . LYS A 1 91 ? -0.260 -4.377 16.193 1.00 83.81 91 LYS A C 1
ATOM 661 O O . LYS A 1 91 ? -0.401 -3.393 15.483 1.00 83.81 91 LYS A O 1
ATOM 666 N N . PRO A 1 92 ? 0.580 -4.410 17.244 1.00 72.62 92 PRO A N 1
ATOM 667 C CA . PRO A 1 92 ? 1.314 -3.223 17.693 1.00 72.62 92 PRO A CA 1
ATOM 668 C C . PRO A 1 92 ? 2.280 -2.700 16.624 1.00 72.62 92 PRO A C 1
ATOM 670 O O . PRO A 1 92 ? 2.308 -1.500 16.367 1.00 72.62 92 PRO A O 1
ATOM 673 N N . ASP A 1 93 ? 2.998 -3.614 15.971 1.00 82.31 93 ASP A N 1
ATOM 674 C CA . ASP A 1 93 ? 3.986 -3.317 14.939 1.00 82.31 93 ASP A CA 1
ATOM 675 C C . ASP A 1 93 ? 3.411 -3.739 13.582 1.00 82.31 93 ASP A C 1
ATOM 677 O O . ASP A 1 93 ? 3.353 -4.933 13.269 1.00 82.31 93 ASP A O 1
ATOM 681 N N . TYR A 1 94 ? 2.961 -2.765 12.791 1.00 89.88 94 TYR A N 1
ATOM 682 C CA . TYR A 1 94 ? 2.602 -2.944 11.386 1.00 89.88 94 TYR A CA 1
ATOM 683 C C . TYR A 1 94 ? 3.718 -2.393 10.492 1.00 89.88 94 TYR A C 1
ATOM 685 O O . TYR A 1 94 ? 4.392 -1.430 10.845 1.00 89.88 94 TYR A O 1
ATOM 693 N N . THR A 1 95 ? 3.890 -2.966 9.305 1.00 90.50 95 THR A N 1
ATOM 694 C CA . THR A 1 95 ? 4.868 -2.501 8.313 1.00 90.50 95 THR A CA 1
ATOM 695 C C . THR A 1 95 ? 4.228 -2.527 6.936 1.00 90.50 95 THR A C 1
ATOM 697 O O . THR A 1 95 ? 3.717 -3.568 6.524 1.00 90.50 95 THR A O 1
ATOM 700 N N . ILE A 1 96 ? 4.265 -1.406 6.215 1.00 91.88 96 ILE A N 1
ATOM 701 C CA . ILE A 1 96 ? 3.934 -1.371 4.787 1.00 91.88 96 ILE A CA 1
ATOM 702 C C . ILE A 1 96 ? 5.242 -1.507 4.011 1.00 91.88 96 ILE A C 1
ATOM 704 O O . ILE A 1 96 ? 6.168 -0.717 4.173 1.00 91.88 96 ILE A O 1
ATOM 708 N N . GLU A 1 97 ? 5.313 -2.549 3.198 1.00 91.56 97 GLU A N 1
ATOM 709 C CA . GLU A 1 97 ? 6.448 -2.928 2.367 1.00 91.56 97 GLU A CA 1
ATOM 710 C C . GLU A 1 97 ? 6.063 -2.743 0.897 1.00 91.56 97 GLU A C 1
ATOM 712 O O . GLU A 1 97 ? 4.979 -3.160 0.481 1.00 91.56 97 GLU A O 1
ATOM 717 N N . ILE A 1 98 ? 6.950 -2.120 0.124 1.00 92.75 98 ILE A N 1
ATOM 718 C CA . ILE A 1 98 ? 6.910 -2.078 -1.337 1.00 92.75 98 ILE A CA 1
ATOM 719 C C . ILE A 1 98 ? 8.126 -2.833 -1.865 1.00 92.75 98 ILE A C 1
ATOM 721 O O . ILE A 1 98 ? 9.241 -2.628 -1.385 1.00 92.75 98 ILE A O 1
ATOM 725 N N . PHE A 1 99 ? 7.918 -3.707 -2.845 1.00 92.25 99 PHE A N 1
ATOM 726 C CA . PHE A 1 99 ? 8.998 -4.388 -3.554 1.00 92.25 99 PHE A CA 1
ATOM 727 C C . PHE A 1 99 ? 8.708 -4.454 -5.053 1.00 92.25 99 PHE A C 1
ATOM 729 O O . PHE A 1 99 ? 7.545 -4.469 -5.469 1.00 92.25 99 PHE A O 1
ATOM 736 N N . ASN A 1 100 ? 9.768 -4.465 -5.857 1.00 93.62 100 ASN A N 1
ATOM 737 C CA . ASN A 1 100 ? 9.680 -4.693 -7.293 1.00 93.62 100 ASN A CA 1
ATOM 738 C C . ASN A 1 100 ? 9.370 -6.175 -7.589 1.00 93.62 100 ASN A C 1
ATOM 740 O O . ASN A 1 100 ? 9.875 -7.067 -6.909 1.00 93.62 100 ASN A O 1
ATOM 744 N N . ASP A 1 101 ? 8.505 -6.440 -8.570 1.00 93.94 101 ASP A N 1
ATOM 745 C CA . ASP A 1 101 ? 8.093 -7.812 -8.904 1.00 93.94 101 ASP A CA 1
ATOM 746 C C . ASP A 1 101 ? 9.128 -8.579 -9.752 1.00 93.94 101 ASP A C 1
ATOM 748 O O . ASP A 1 101 ? 9.106 -9.811 -9.742 1.00 93.94 101 ASP A O 1
ATOM 752 N N . ASP A 1 102 ? 10.015 -7.878 -10.471 1.00 92.06 102 ASP A N 1
ATOM 753 C CA . ASP A 1 102 ? 11.098 -8.470 -11.269 1.00 92.06 102 ASP A CA 1
ATOM 754 C C . ASP A 1 102 ? 12.357 -8.744 -10.411 1.00 92.06 102 ASP A C 1
ATOM 756 O O . ASP A 1 102 ? 13.006 -9.776 -10.593 1.00 92.06 102 ASP A O 1
ATOM 760 N N . ASP A 1 103 ? 12.670 -7.882 -9.431 1.00 88.69 103 ASP A N 1
ATOM 761 C CA . ASP A 1 103 ? 13.699 -8.121 -8.402 1.00 88.69 103 ASP A CA 1
ATOM 762 C C . ASP A 1 103 ? 13.190 -7.787 -6.986 1.00 88.69 103 ASP A C 1
ATOM 764 O O . ASP A 1 103 ? 13.152 -6.637 -6.550 1.00 88.69 103 ASP A O 1
ATOM 768 N N . THR A 1 104 ? 12.857 -8.818 -6.204 1.00 87.00 104 THR A N 1
ATOM 769 C CA . THR A 1 104 ? 12.335 -8.643 -4.837 1.00 87.00 104 THR A CA 1
ATOM 770 C C . THR A 1 104 ? 13.374 -8.170 -3.810 1.00 87.00 104 THR A C 1
ATOM 772 O O . THR A 1 104 ? 13.013 -7.945 -2.656 1.00 87.00 104 THR A O 1
ATOM 775 N N . SER A 1 105 ? 14.659 -8.052 -4.170 1.00 85.38 105 SER A N 1
ATOM 776 C CA . SER A 1 105 ? 15.656 -7.391 -3.315 1.00 85.38 105 SER A CA 1
ATOM 777 C C . SER A 1 105 ? 15.529 -5.864 -3.373 1.00 85.38 105 SER A C 1
ATOM 779 O O . SER A 1 105 ? 15.781 -5.194 -2.368 1.00 85.38 105 SER A O 1
ATOM 781 N N . GLU A 1 106 ? 15.024 -5.320 -4.486 1.00 86.75 106 GLU A N 1
ATOM 782 C CA . GLU A 1 106 ? 14.640 -3.917 -4.628 1.00 86.75 106 GLU A CA 1
ATOM 783 C C . GLU A 1 106 ? 13.344 -3.628 -3.850 1.00 86.75 106 GLU A C 1
ATOM 785 O O . GLU A 1 106 ? 12.229 -3.650 -4.379 1.00 86.75 106 GLU A O 1
ATOM 790 N N . SER A 1 107 ? 13.506 -3.340 -2.556 1.00 86.31 107 SER A N 1
ATOM 791 C CA . SER A 1 107 ? 12.408 -3.097 -1.617 1.00 86.31 107 SER A CA 1
ATOM 792 C C . SER A 1 107 ? 12.656 -1.915 -0.674 1.00 86.31 107 SER A C 1
ATOM 794 O O . SER A 1 107 ? 13.796 -1.569 -0.359 1.00 86.31 107 SER A O 1
ATOM 796 N N . THR A 1 108 ? 11.563 -1.318 -0.190 1.00 89.31 108 THR A N 1
ATOM 797 C CA . THR A 1 108 ? 11.543 -0.361 0.926 1.00 89.31 108 THR A CA 1
ATOM 798 C C . THR A 1 108 ? 10.393 -0.69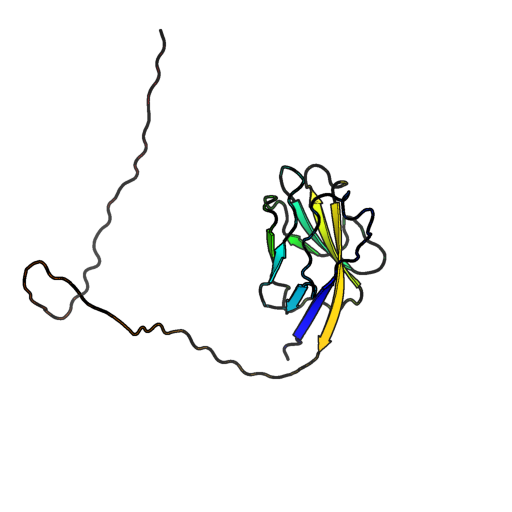8 1.873 1.00 89.31 108 THR A C 1
ATOM 800 O O . THR A 1 108 ? 9.338 -1.179 1.461 1.00 89.31 108 THR A O 1
ATOM 803 N N . SER A 1 109 ? 10.572 -0.429 3.166 1.00 87.50 109 SER A N 1
ATOM 804 C CA . SER A 1 109 ? 9.523 -0.581 4.175 1.00 87.50 109 SER A CA 1
ATOM 805 C C . SER A 1 109 ? 9.360 0.673 5.034 1.00 87.50 109 SER A C 1
ATOM 807 O O . SER A 1 109 ? 10.322 1.384 5.321 1.00 87.50 109 SER A O 1
ATOM 809 N N . ALA A 1 110 ? 8.123 0.935 5.450 1.00 87.56 110 ALA A N 1
ATOM 810 C CA . ALA A 1 110 ? 7.762 1.974 6.405 1.00 87.56 110 ALA A CA 1
ATOM 811 C C . ALA A 1 110 ? 6.977 1.351 7.571 1.00 87.56 110 ALA A C 1
ATOM 813 O O . ALA A 1 110 ? 6.073 0.538 7.370 1.00 87.56 110 ALA A O 1
ATOM 814 N N . SER A 1 111 ? 7.338 1.717 8.801 1.00 86.25 111 SER A N 1
ATOM 815 C CA . SER A 1 111 ? 6.735 1.183 10.028 1.00 86.25 111 SER A CA 1
ATOM 816 C C . SER A 1 111 ? 5.522 2.000 10.464 1.00 86.25 111 SER A C 1
ATOM 818 O O . SER A 1 111 ? 5.574 3.234 10.474 1.00 86.25 111 SER A O 1
ATOM 820 N N . ALA A 1 112 ? 4.466 1.321 10.897 1.00 83.44 112 ALA A N 1
ATOM 821 C CA . ALA A 1 112 ? 3.260 1.917 11.443 1.00 83.44 112 ALA A CA 1
ATOM 822 C C . ALA A 1 112 ? 2.923 1.395 12.840 1.00 83.44 112 ALA A C 1
ATOM 824 O O . ALA A 1 112 ? 3.090 0.212 13.139 1.00 83.44 112 ALA A O 1
ATOM 825 N N . SER A 1 113 ? 2.372 2.285 13.662 1.00 80.50 113 SER A N 1
ATOM 826 C CA . SER A 1 113 ? 1.755 1.930 14.939 1.00 80.50 113 SER A CA 1
ATOM 827 C C . SER A 1 113 ? 0.247 1.732 14.776 1.00 80.50 113 SER A C 1
ATOM 829 O O . SER A 1 113 ? -0.383 2.281 13.869 1.00 80.50 113 SER A O 1
ATOM 831 N N . ALA A 1 114 ? -0.340 0.951 15.676 1.00 78.81 114 ALA A N 1
ATOM 832 C CA . ALA A 1 114 ? -1.760 0.636 15.710 1.00 78.81 114 ALA A CA 1
ATOM 833 C C . ALA A 1 114 ? -2.444 1.253 16.932 1.00 78.81 114 ALA A C 1
ATOM 835 O O . ALA A 1 114 ? -2.146 0.887 18.069 1.00 78.81 114 ALA A O 1
ATOM 836 N N . THR A 1 115 ? -3.426 2.124 16.703 1.00 72.25 115 THR A N 1
ATOM 837 C CA . THR A 1 115 ? -4.241 2.727 17.766 1.00 72.25 115 THR A CA 1
ATOM 838 C C . THR A 1 115 ? -5.713 2.390 17.543 1.00 72.25 115 THR A C 1
ATOM 840 O O . THR A 1 115 ? -6.339 2.848 16.590 1.00 72.25 115 THR A O 1
ATOM 843 N N . GLY A 1 116 ? -6.286 1.567 18.423 1.00 60.56 116 GLY A N 1
ATOM 844 C CA . GLY A 1 116 ? -7.701 1.190 18.376 1.00 60.56 116 GLY A CA 1
ATOM 845 C C . GLY A 1 116 ? -8.490 1.816 19.520 1.00 60.56 116 GLY A C 1
ATOM 846 O O . GLY A 1 116 ? -8.171 1.572 20.683 1.00 60.56 116 GLY A O 1
ATOM 847 N N . THR A 1 117 ? -9.564 2.542 19.200 1.00 52.66 117 THR A N 1
ATOM 848 C CA . THR A 1 117 ? -10.501 3.081 20.199 1.00 52.66 117 THR A CA 1
ATOM 849 C C . THR A 1 117 ? -11.891 2.512 19.950 1.00 52.66 117 THR A C 1
ATOM 851 O O . THR A 1 117 ? -12.479 2.680 18.884 1.00 52.66 117 THR A O 1
ATOM 854 N N . SER A 1 118 ? -12.452 1.846 20.961 1.00 45.88 118 SER A N 1
ATOM 855 C CA . SER A 1 118 ? -13.787 1.231 20.889 1.00 45.88 118 SER A CA 1
ATOM 856 C C . SER A 1 118 ? -14.920 2.258 21.071 1.00 45.88 118 SER A C 1
ATOM 858 O O . SER A 1 118 ? -15.772 2.103 21.944 1.00 45.88 118 SER A O 1
ATOM 860 N N . THR A 1 119 ? -14.939 3.320 20.258 1.00 42.09 119 THR A N 1
ATOM 861 C CA . THR A 1 119 ? -15.993 4.349 20.281 1.00 42.09 119 THR A CA 1
ATOM 862 C C . THR A 1 119 ? -17.272 3.816 19.637 1.00 42.09 119 THR A C 1
ATOM 864 O O . THR A 1 119 ? -17.496 3.928 18.433 1.00 42.09 119 THR A O 1
ATOM 867 N N . GLY A 1 120 ? -18.135 3.211 20.450 1.00 51.91 120 GLY A N 1
ATOM 868 C CA . GLY A 1 120 ? -19.411 2.660 20.005 1.00 51.91 120 GLY A CA 1
ATOM 869 C C . GLY A 1 120 ? -20.493 3.714 19.750 1.00 51.91 120 GLY A C 1
ATOM 870 O O . GLY A 1 120 ? -21.433 3.796 20.534 1.00 51.91 120 GLY A O 1
ATOM 871 N N . THR A 1 121 ? -20.431 4.434 18.626 1.00 35.28 121 THR A N 1
ATOM 872 C CA . THR A 1 121 ? -21.541 5.286 18.151 1.00 35.28 121 THR A CA 1
ATOM 873 C C . THR A 1 121 ? -22.120 4.741 16.848 1.00 35.28 121 THR A C 1
ATOM 875 O O . THR A 1 121 ? -21.461 4.728 15.813 1.00 35.28 121 THR A O 1
ATOM 878 N N . SER A 1 122 ? -23.377 4.294 16.888 1.00 49.03 122 SER A N 1
ATOM 879 C CA . SER A 1 122 ? -24.138 3.950 15.682 1.00 49.03 122 SER A CA 1
ATOM 880 C C . SER A 1 122 ? -24.987 5.142 15.249 1.00 49.03 122 SER A C 1
ATOM 882 O O . SER A 1 122 ? -26.100 5.299 15.741 1.00 49.03 122 SER A O 1
ATOM 884 N N . THR A 1 123 ? -24.493 5.934 14.298 1.00 39.00 123 THR A N 1
ATOM 885 C CA . THR A 1 123 ? -25.313 6.914 13.572 1.00 39.00 123 THR A CA 1
ATOM 886 C C . THR A 1 123 ? -25.174 6.652 12.082 1.00 39.00 123 THR A C 1
ATOM 888 O O . THR A 1 123 ? -24.231 7.107 11.443 1.00 39.00 123 THR A O 1
ATOM 891 N N . GLY A 1 124 ? -26.108 5.885 11.521 1.00 49.75 124 GLY A N 1
ATOM 892 C CA . GLY A 1 124 ? -26.278 5.847 10.075 1.00 49.75 124 GLY A CA 1
ATOM 893 C C . GLY A 1 124 ? -27.010 7.106 9.623 1.00 49.75 124 GLY A C 1
ATOM 894 O O . GLY A 1 124 ? -28.057 7.429 10.178 1.00 49.75 124 GLY A O 1
ATOM 895 N N . SER A 1 125 ? -26.490 7.789 8.608 1.00 47.25 125 SER A N 1
ATOM 896 C CA . SER A 1 125 ? -27.257 8.772 7.845 1.00 47.25 125 SER A CA 1
ATOM 897 C C . SER A 1 125 ? -26.859 8.670 6.380 1.00 47.25 125 SER A C 1
ATOM 899 O O . SER A 1 125 ? -25.718 8.950 6.019 1.00 47.25 125 SER A O 1
ATOM 901 N N . ALA A 1 126 ? -27.787 8.210 5.546 1.00 51.16 126 ALA A N 1
ATOM 902 C CA . ALA A 1 126 ? -27.628 8.230 4.102 1.00 51.16 126 ALA A CA 1
ATOM 903 C C . ALA A 1 126 ? -28.250 9.525 3.569 1.00 51.16 126 ALA A C 1
ATOM 905 O O . ALA A 1 126 ? -29.465 9.692 3.650 1.00 51.16 126 ALA A O 1
ATOM 906 N N . SER A 1 127 ? -27.423 10.400 2.998 1.00 36.72 127 SER A N 1
ATOM 907 C CA . SER A 1 127 ? -27.869 11.595 2.276 1.00 36.72 127 SER A CA 1
ATOM 908 C C . SER A 1 127 ? -27.114 11.708 0.957 1.00 36.72 127 SER A C 1
ATOM 910 O O . SER A 1 127 ? -25.980 12.174 0.907 1.00 36.72 127 SER A O 1
ATOM 912 N N . THR A 1 128 ? -27.754 11.261 -0.120 1.00 44.44 128 THR A N 1
ATOM 913 C CA . THR A 1 128 ? -27.374 11.603 -1.496 1.00 44.44 128 THR A CA 1
ATOM 914 C C . THR A 1 128 ? -27.804 13.032 -1.829 1.00 44.44 128 THR A C 1
ATOM 916 O O . THR A 1 128 ? -28.868 13.454 -1.373 1.00 44.44 128 THR A O 1
ATOM 919 N N . SER A 1 129 ? -27.062 13.695 -2.725 1.00 45.41 129 SER A N 1
ATOM 920 C CA . SER A 1 129 ? -27.382 15.020 -3.301 1.00 45.41 129 SER A CA 1
ATOM 921 C C . SER A 1 129 ? -2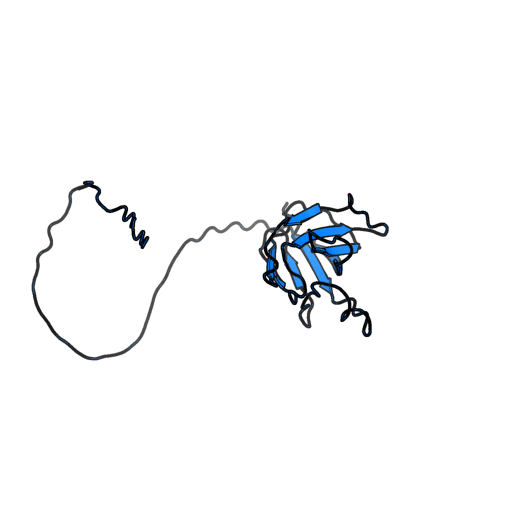7.175 16.201 -2.320 1.00 45.41 129 SER A C 1
ATOM 923 O O . SER A 1 129 ? -27.156 16.020 -1.109 1.00 45.41 129 SER A O 1
ATOM 925 N N . THR A 1 130 ? -26.970 17.451 -2.761 1.00 37.22 130 THR A N 1
ATOM 926 C CA . THR A 1 130 ? -27.336 18.061 -4.060 1.00 37.22 130 THR A CA 1
ATOM 927 C C . THR A 1 130 ? -26.378 19.200 -4.452 1.00 37.22 130 THR A C 1
ATOM 929 O O . THR A 1 130 ? -25.845 19.874 -3.575 1.00 37.22 130 THR A O 1
ATOM 932 N N . GLU A 1 131 ? -26.211 19.464 -5.752 1.00 49.09 131 GLU A N 1
ATOM 933 C CA . GLU A 1 131 ? -25.569 20.685 -6.274 1.00 49.09 131 GLU A CA 1
ATOM 934 C C . GLU A 1 131 ? -26.523 21.899 -6.280 1.00 49.09 131 GLU A C 1
ATOM 936 O O . GLU A 1 131 ? -27.683 21.760 -6.665 1.00 49.09 131 GLU A O 1
ATOM 941 N N . ALA A 1 132 ? -26.012 23.089 -5.932 1.00 40.53 132 ALA A N 1
ATOM 942 C CA . ALA A 1 132 ? -26.398 24.423 -6.442 1.00 40.53 132 ALA A CA 1
ATOM 943 C C . ALA A 1 132 ? -25.440 25.471 -5.813 1.00 40.53 132 ALA A C 1
ATOM 945 O O . ALA A 1 132 ? -25.217 25.408 -4.609 1.00 40.53 132 ALA A O 1
ATOM 946 N N . SER A 1 133 ? -24.741 26.404 -6.480 1.00 44.25 133 SER A N 1
ATOM 947 C CA . SER A 1 133 ? -24.976 27.253 -7.674 1.00 44.25 133 SER A CA 1
ATOM 948 C C . SER A 1 133 ? -25.582 28.638 -7.379 1.00 44.25 133 SER A C 1
ATOM 950 O O . SER A 1 133 ? -26.794 28.812 -7.428 1.00 44.25 133 SER A O 1
ATOM 952 N N . SER A 1 134 ? -24.713 29.641 -7.183 1.00 42.25 134 SER A N 1
ATOM 953 C CA . SER A 1 134 ? -24.960 31.100 -7.312 1.00 42.25 134 SER A CA 1
ATOM 954 C C . SER A 1 134 ? -23.650 31.852 -7.009 1.00 42.25 134 SER A C 1
ATOM 956 O O . SER A 1 134 ? -22.942 31.406 -6.111 1.00 42.25 134 SER A O 1
ATOM 958 N N . THR A 1 135 ? -23.229 32.981 -7.594 1.00 39.97 135 THR A N 1
ATOM 959 C CA . THR A 1 135 ? -23.600 33.844 -8.753 1.00 39.97 135 THR A CA 1
ATOM 960 C C . THR A 1 135 ? -22.439 34.871 -8.885 1.00 39.97 135 THR A C 1
ATOM 962 O O . THR A 1 135 ? -21.742 35.087 -7.900 1.00 39.97 135 THR A O 1
ATOM 965 N N . THR A 1 136 ? -22.099 35.570 -9.978 1.00 37.56 136 THR A N 1
ATOM 966 C CA . THR A 1 136 ? -22.743 35.949 -11.267 1.00 37.56 136 THR A CA 1
ATOM 967 C C . THR A 1 136 ? -21.588 36.147 -12.318 1.00 37.56 136 THR A C 1
ATOM 969 O O . THR A 1 136 ? -20.520 35.600 -12.077 1.00 37.56 136 THR A O 1
ATOM 972 N N . SER A 1 137 ? -21.604 36.851 -13.472 1.00 41.34 137 SER A N 1
ATOM 973 C CA . SER A 1 137 ? -22.538 37.802 -14.109 1.00 41.34 137 SER A CA 1
ATOM 974 C C . SER A 1 137 ? -22.340 37.947 -15.634 1.00 41.34 137 SER A C 1
ATOM 976 O O . SER A 1 137 ? -21.216 37.884 -16.110 1.00 41.34 137 SER A O 1
ATOM 978 N N . ALA A 1 138 ? -23.440 38.285 -16.318 1.00 42.25 138 ALA A N 1
ATOM 979 C CA . ALA A 1 138 ? -23.600 39.176 -17.486 1.00 42.25 138 ALA A CA 1
ATOM 980 C C . ALA A 1 138 ? -22.823 39.015 -18.828 1.00 42.25 138 ALA A C 1
ATOM 982 O O . ALA A 1 138 ? -21.603 38.943 -18.887 1.00 42.25 138 ALA A O 1
ATOM 983 N N . SER A 1 139 ? -23.601 39.233 -19.907 1.00 38.84 139 SER A N 1
ATOM 984 C CA . SER A 1 139 ? -23.237 39.530 -21.314 1.00 38.84 139 SER A CA 1
ATOM 985 C C . SER A 1 139 ? -22.662 38.393 -22.188 1.00 38.84 139 SER A C 1
ATOM 987 O O . SER A 1 139 ? -21.795 37.649 -21.756 1.00 38.84 139 SER A O 1
ATOM 989 N N . ALA A 1 140 ? -23.076 38.222 -23.456 1.00 37.44 140 ALA A N 1
ATOM 990 C CA . ALA A 1 140 ? -24.097 38.943 -24.245 1.00 37.44 140 ALA A CA 1
ATOM 991 C C . ALA A 1 140 ? -24.808 38.032 -25.277 1.00 37.44 140 ALA A C 1
ATOM 993 O O . ALA A 1 140 ? -24.377 36.916 -25.552 1.00 37.44 140 ALA A O 1
ATOM 994 N N . SER A 1 141 ? -25.927 38.514 -25.827 1.00 38.69 141 SER A N 1
ATOM 995 C CA . SER A 1 141 ? -26.899 37.739 -26.617 1.00 38.69 141 SER A CA 1
ATOM 996 C C . SER A 1 141 ? -26.535 37.527 -28.094 1.00 38.69 141 SER A C 1
ATOM 998 O O . SER A 1 141 ? -26.114 38.468 -28.758 1.00 38.69 141 SER A O 1
ATOM 1000 N N . THR A 1 142 ? -26.849 36.343 -28.640 1.00 30.69 142 THR A N 1
ATOM 1001 C CA . THR A 1 142 ? -27.508 36.053 -29.951 1.00 30.69 142 THR A CA 1
ATOM 1002 C C . THR A 1 142 ? -27.481 34.525 -30.189 1.00 30.69 142 THR A C 1
ATOM 1004 O O . THR A 1 142 ? -26.548 33.871 -29.749 1.00 30.69 142 THR A O 1
ATOM 1007 N N . SER A 1 143 ? -28.449 33.854 -30.831 1.00 39.47 143 SER A N 1
ATOM 1008 C CA . SER A 1 143 ? -29.729 34.278 -31.432 1.00 39.47 143 SER A CA 1
ATOM 1009 C C . SER A 1 143 ? -30.762 33.118 -31.450 1.00 39.47 143 SER A C 1
ATOM 1011 O O . SER A 1 143 ? -30.380 31.963 -31.315 1.00 39.47 143 SER A O 1
ATOM 1013 N N . THR A 1 144 ? -32.055 33.468 -31.561 1.00 34.59 144 THR A N 1
ATOM 1014 C CA . THR A 1 144 ? -33.230 32.750 -32.154 1.00 34.59 144 THR A CA 1
ATOM 1015 C C . THR A 1 144 ? -33.172 31.223 -32.449 1.00 34.59 144 THR A C 1
ATOM 1017 O O . THR A 1 144 ? -32.210 30.748 -33.033 1.00 34.59 144 THR A O 1
ATOM 1020 N N . THR A 1 145 ? -34.220 30.398 -32.232 1.00 32.91 145 THR A N 1
ATOM 1021 C CA . THR A 1 145 ? -35.678 30.704 -32.281 1.00 32.91 145 THR A CA 1
ATOM 1022 C C . THR A 1 145 ? -36.584 29.671 -31.554 1.00 32.91 145 THR A C 1
ATOM 1024 O O . THR A 1 145 ? -36.453 28.474 -31.767 1.00 32.91 145 THR A O 1
ATOM 1027 N N . SER A 1 146 ? -37.545 30.166 -30.758 1.00 32.62 146 SER A N 1
ATOM 1028 C CA . SER A 1 146 ? -38.944 29.693 -30.541 1.00 32.62 146 SER A CA 1
ATOM 1029 C C . SER A 1 146 ? -39.371 28.192 -30.568 1.00 32.62 146 SER A C 1
ATOM 1031 O O . SER A 1 146 ? -39.522 27.638 -31.649 1.00 32.62 146 SER A O 1
ATOM 1033 N N . VAL A 1 147 ? -39.751 27.661 -29.381 1.00 29.81 147 VAL A N 1
ATOM 1034 C CA . VAL A 1 147 ? -41.021 26.962 -28.948 1.00 29.81 147 VAL A CA 1
ATOM 1035 C C . VAL A 1 147 ? -41.794 25.954 -29.860 1.00 29.81 147 VAL A C 1
ATOM 1037 O O . VAL A 1 147 ? -41.685 26.048 -31.076 1.00 29.81 147 VAL A O 1
ATOM 1040 N N . PRO A 1 148 ? -42.673 25.046 -29.328 1.00 44.00 148 PRO A N 1
ATOM 1041 C CA . PRO A 1 148 ? -43.198 24.933 -27.949 1.00 44.00 148 PRO A CA 1
ATOM 1042 C C . PRO A 1 148 ? -43.133 23.543 -27.260 1.00 44.00 148 PRO A C 1
ATOM 1044 O O . PRO A 1 148 ? -42.889 22.502 -27.861 1.00 44.00 148 PRO A O 1
ATOM 1047 N N . ASN A 1 149 ? -43.450 23.554 -25.960 1.00 47.31 149 ASN A N 1
ATOM 1048 C CA . ASN A 1 149 ? -43.697 22.402 -25.081 1.00 47.31 149 ASN A CA 1
ATOM 1049 C C . ASN A 1 149 ? -44.974 21.611 -25.448 1.00 47.31 149 ASN A C 1
ATOM 1051 O O . ASN A 1 149 ? -46.038 22.219 -25.577 1.00 47.31 149 ASN A O 1
ATOM 1055 N N . VAL A 1 150 ? -44.910 20.271 -25.410 1.00 39.66 150 VAL A N 1
ATOM 1056 C CA . VAL A 1 150 ? -46.070 19.389 -25.150 1.00 39.66 150 VAL A CA 1
ATOM 1057 C C . VAL A 1 150 ? -45.670 18.271 -24.176 1.00 39.66 150 VAL A C 1
ATOM 1059 O O . VAL A 1 150 ? -44.584 17.707 -24.263 1.00 39.66 150 VAL A O 1
ATOM 1062 N N . ASN A 1 151 ? -46.562 17.967 -23.232 1.00 40.91 151 ASN A N 1
ATOM 1063 C CA . ASN A 1 151 ? -46.367 17.011 -22.143 1.00 40.91 151 ASN A CA 1
ATOM 1064 C C . ASN A 1 151 ? -46.616 15.544 -22.562 1.00 40.91 151 ASN A C 1
ATOM 1066 O O . ASN A 1 151 ? -47.727 15.209 -22.970 1.00 40.91 151 ASN A O 1
ATOM 1070 N N . GLY A 1 152 ? -45.648 14.667 -22.265 1.00 41.88 152 GLY A N 1
ATOM 1071 C CA . GLY A 1 152 ? -45.864 13.231 -22.028 1.00 41.88 152 GLY A CA 1
ATOM 1072 C C . GLY A 1 152 ? -45.605 12.275 -23.204 1.00 41.88 152 GLY A C 1
ATOM 1073 O O . GLY A 1 152 ? -45.948 12.555 -24.347 1.00 41.88 152 GLY A O 1
ATOM 1074 N N . GLY A 1 153 ? -45.050 11.097 -22.887 1.00 39.06 153 GLY A N 1
ATOM 1075 C CA . GLY A 1 153 ? -44.899 9.962 -23.812 1.00 39.06 153 GLY A CA 1
ATOM 1076 C C . GLY A 1 153 ? -43.503 9.328 -23.798 1.00 39.06 153 GLY A C 1
ATOM 1077 O O . GLY A 1 153 ? -42.503 10.003 -24.015 1.00 39.06 153 GLY A O 1
ATOM 1078 N N . MET A 1 154 ? -43.424 8.012 -23.570 1.00 51.06 154 MET A N 1
ATOM 1079 C CA . MET A 1 154 ? -42.177 7.248 -23.727 1.00 51.06 154 MET A CA 1
ATOM 1080 C C . MET A 1 154 ? -41.798 7.103 -25.206 1.00 51.06 154 MET A C 1
ATOM 1082 O O . MET A 1 154 ? -42.597 6.599 -25.993 1.00 51.06 154 MET A O 1
ATOM 1086 N N . VAL A 1 155 ? -40.543 7.407 -25.557 1.00 46.12 155 VAL A N 1
ATOM 1087 C CA . VAL A 1 155 ? -39.938 7.005 -26.840 1.00 46.12 155 VAL A CA 1
ATOM 1088 C C . VAL A 1 155 ? -38.544 6.414 -26.605 1.00 46.12 155 VAL A C 1
ATOM 1090 O O . VAL A 1 155 ? -37.529 7.090 -26.726 1.00 46.12 155 VAL A O 1
ATOM 1093 N N . ASN A 1 156 ? -38.488 5.118 -26.292 1.00 47.53 156 ASN A N 1
ATOM 1094 C CA . ASN A 1 156 ? -37.255 4.335 -26.404 1.00 47.53 156 ASN A CA 1
ATOM 1095 C C . ASN A 1 156 ? -37.086 3.861 -27.856 1.00 47.53 156 ASN A C 1
ATOM 1097 O O . ASN A 1 156 ? -37.792 2.931 -28.257 1.00 47.53 156 ASN A O 1
ATOM 1101 N N . ARG A 1 157 ? -36.167 4.455 -28.634 1.00 48.34 157 ARG A N 1
ATOM 1102 C CA . ARG A 1 157 ? -35.747 3.928 -29.948 1.00 48.34 157 ARG A CA 1
ATOM 1103 C C . ARG A 1 157 ? -34.281 4.237 -30.282 1.00 48.34 157 ARG A C 1
ATOM 1105 O O . ARG A 1 157 ? -33.938 5.401 -30.397 1.00 48.34 157 ARG A O 1
ATOM 1112 N N . VAL A 1 158 ? -33.530 3.163 -30.572 1.00 42.94 158 VAL A N 1
ATOM 1113 C CA . VAL A 1 158 ? -32.513 3.036 -31.651 1.00 42.94 158 VAL A CA 1
ATOM 1114 C C . VAL A 1 158 ? -31.316 4.014 -31.564 1.00 42.94 158 VAL A C 1
ATOM 1116 O O . VAL A 1 158 ? -31.474 5.205 -31.770 1.00 42.94 158 VAL A O 1
ATOM 1119 N N . SER A 1 159 ? -30.105 3.602 -31.165 1.00 53.41 159 SER A N 1
ATOM 1120 C CA . SER A 1 159 ? -29.169 2.629 -31.786 1.00 53.41 159 SER A CA 1
ATOM 1121 C C . SER A 1 159 ? -28.506 3.123 -33.087 1.00 53.41 159 SER A C 1
ATOM 1123 O O . SER A 1 159 ? -29.186 3.533 -34.021 1.00 53.41 159 SER A O 1
ATOM 1125 N N . GLY A 1 160 ? -27.171 3.021 -33.149 1.00 42.09 160 GLY A N 1
ATOM 1126 C CA . GLY A 1 160 ? -26.307 3.574 -34.204 1.00 42.09 160 GLY A CA 1
ATOM 1127 C C . GLY A 1 160 ? -25.637 4.887 -33.764 1.00 42.09 160 GLY A C 1
ATOM 1128 O O . GLY A 1 160 ? -26.313 5.771 -33.255 1.00 42.09 160 GLY A O 1
ATOM 1129 N N . GLY A 1 161 ? -24.322 5.085 -33.895 1.00 45.22 161 GLY A N 1
ATOM 1130 C CA . GLY A 1 161 ? -23.236 4.178 -34.307 1.00 45.22 161 GLY A CA 1
ATOM 1131 C C . GLY A 1 161 ? -21.923 4.592 -33.611 1.00 45.22 161 GLY A C 1
ATOM 1132 O O . GLY A 1 161 ? -21.975 5.262 -32.588 1.00 45.22 161 GLY A O 1
ATOM 1133 N N . MET A 1 162 ? -20.719 4.260 -34.080 1.00 54.22 162 MET A N 1
ATOM 1134 C CA . MET A 1 162 ? -20.302 3.469 -35.245 1.00 54.22 162 MET A CA 1
ATOM 1135 C C . MET A 1 162 ? -18.882 2.937 -34.968 1.00 54.22 162 MET A C 1
ATOM 1137 O O . MET A 1 162 ? -18.034 3.690 -34.493 1.00 54.22 162 MET A O 1
ATOM 1141 N N . LEU A 1 163 ? -18.599 1.660 -35.252 1.00 43.09 163 LEU A N 1
ATOM 1142 C CA . LEU A 1 163 ? -17.275 1.076 -34.999 1.00 43.09 163 LEU A CA 1
ATOM 1143 C C . LEU A 1 163 ? -16.311 1.403 -36.155 1.00 43.09 163 LEU A C 1
ATOM 1145 O O . LEU A 1 163 ? -16.404 0.811 -37.229 1.00 43.09 163 LEU A O 1
ATOM 1149 N N . ALA A 1 164 ? -15.392 2.346 -35.944 1.00 48.66 164 ALA A N 1
ATOM 1150 C CA . ALA A 1 164 ? -14.427 2.778 -36.956 1.00 48.66 164 ALA A CA 1
ATOM 1151 C C . ALA A 1 164 ? -13.119 1.966 -36.889 1.00 48.66 164 ALA A C 1
ATOM 1153 O O . ALA A 1 164 ? -12.153 2.368 -36.244 1.00 48.66 164 ALA A O 1
ATOM 1154 N N . ILE A 1 165 ? -13.076 0.822 -37.580 1.00 46.25 165 ILE A N 1
ATOM 1155 C CA . ILE A 1 165 ? -11.820 0.108 -37.858 1.00 46.25 165 ILE A CA 1
ATOM 1156 C C . ILE A 1 165 ? -11.171 0.745 -39.091 1.00 46.25 165 ILE A C 1
ATOM 1158 O O . ILE A 1 165 ? -11.734 0.683 -40.183 1.00 46.25 165 ILE A O 1
ATOM 1162 N N . VAL A 1 166 ? -9.979 1.322 -38.931 1.00 43.91 166 VAL A N 1
ATOM 1163 C CA . VAL A 1 166 ? -9.160 1.812 -40.050 1.00 43.91 166 VAL A CA 1
ATOM 1164 C C . VAL A 1 166 ? -8.054 0.798 -40.326 1.00 43.91 166 VAL A C 1
ATOM 1166 O O . VAL A 1 166 ? -7.137 0.634 -39.525 1.00 43.91 166 VAL A O 1
ATOM 1169 N N . LEU A 1 167 ? -8.152 0.109 -41.463 1.00 42.25 167 LEU A N 1
ATOM 1170 C CA . LEU A 1 167 ? -7.133 -0.812 -41.963 1.00 42.25 167 LEU A CA 1
ATOM 1171 C C . LEU A 1 167 ? -6.444 -0.218 -43.197 1.00 42.25 167 LEU A C 1
ATOM 1173 O O . LEU A 1 167 ? -7.119 0.288 -44.090 1.00 42.25 167 LEU A O 1
ATOM 1177 N N . GLY A 1 168 ? -5.130 -0.426 -43.302 1.00 36.38 168 GLY A N 1
ATOM 1178 C CA . GLY A 1 168 ? -4.451 -0.524 -44.596 1.00 36.38 168 GLY A CA 1
ATOM 1179 C C . GLY A 1 168 ? -3.595 0.666 -45.035 1.00 36.38 168 GLY A C 1
ATOM 1180 O O . GLY A 1 168 ? -4.093 1.648 -45.572 1.00 36.38 168 GLY A O 1
ATOM 1181 N N . ALA A 1 169 ? -2.279 0.468 -44.965 1.00 42.72 169 ALA A N 1
ATOM 1182 C CA . ALA A 1 169 ? -1.336 0.937 -45.978 1.00 42.72 169 ALA A CA 1
ATOM 1183 C C . ALA A 1 169 ? -0.146 -0.039 -46.013 1.00 42.72 169 ALA A C 1
ATOM 1185 O O . ALA A 1 169 ? 0.697 -0.026 -45.121 1.00 42.72 169 ALA A O 1
ATOM 1186 N N . ILE A 1 170 ? -0.102 -0.918 -47.018 1.00 42.19 170 ILE A N 1
ATOM 1187 C CA . ILE A 1 170 ? 1.073 -1.748 -47.322 1.00 42.19 170 ILE A CA 1
ATOM 1188 C C . ILE A 1 170 ? 1.721 -1.138 -48.562 1.00 42.19 170 ILE A C 1
ATOM 1190 O O . ILE A 1 170 ? 1.047 -0.973 -49.578 1.00 42.19 170 ILE A O 1
ATOM 1194 N N . ALA A 1 1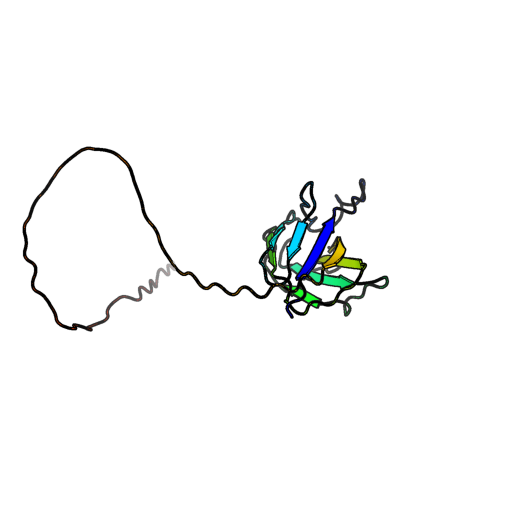71 ? 3.013 -0.829 -48.489 1.00 51.50 171 ALA A N 1
ATOM 1195 C CA . ALA A 1 171 ? 3.808 -0.400 -49.631 1.00 51.50 171 ALA A CA 1
ATOM 1196 C C . ALA A 1 171 ? 5.026 -1.320 -49.762 1.00 51.50 171 ALA A C 1
ATOM 1198 O O . ALA A 1 171 ? 5.851 -1.394 -48.854 1.00 51.50 171 ALA A O 1
ATOM 1199 N N . VAL A 1 172 ? 5.109 -2.034 -50.885 1.00 43.34 172 VAL A N 1
ATOM 1200 C CA . VAL A 1 172 ? 6.264 -2.846 -51.283 1.00 43.34 172 VAL A CA 1
ATOM 1201 C C . VAL A 1 172 ? 6.591 -2.507 -52.729 1.00 43.34 172 VAL A C 1
ATOM 1203 O O . VAL A 1 172 ? 5.823 -2.870 -53.622 1.00 43.34 172 VAL A O 1
ATOM 1206 N N . LEU A 1 173 ? 7.721 -1.826 -52.933 1.00 48.03 173 LEU A N 1
ATOM 1207 C CA . LEU A 1 173 ? 8.559 -1.878 -54.134 1.00 48.03 173 LEU A CA 1
ATOM 1208 C C . LEU A 1 173 ? 9.924 -1.242 -53.832 1.00 48.03 173 LEU A C 1
ATOM 1210 O O . LEU A 1 173 ? 9.919 -0.170 -53.189 1.00 48.03 173 LEU A O 1
#

Sequence (173 aa):
MRSVFYLTLSALASLAAAATGANPFNIPSEGYSFETGEPTTLTWEPTTSGTVTLKLQWGAVMTANSGTTIAKNIANSGSFTWTPPANLAAKPDYTIEIFNDDDTSESTSASASATGTSTGTSTGSASTSTEASSTTSASASTSTTSVPNVNGGMVNRVSGGMLAIVLGAIAVL

InterPro domains:
  IPR018466 Cell wall synthesis protein KRE9/Knh1-like, N-terminal [PF10342] (28-105)
  IPR052982 SRP1/TIP1-like Cell Wall Component [PTHR40633] (1-102)

Secondary structure (DSSP, 8-state):
-PPEEEEEEE----TTTTTTSSS-B---TT-EEEETTS-EEEE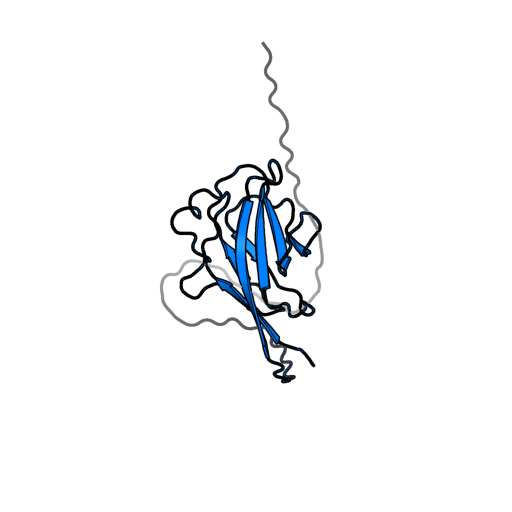B---SSSEEEEEEEESS---TTSSEEEEEEEE--SEEEE---TTPPP-SEEEEEEEESS-TTSEEEEEEEEEEE--------------------------------------------------------